Protein AF-A0A9D4IAX5-F1 (afdb_monomer)

Structure (mmCIF, N/CA/C/O backbone):
data_AF-A0A9D4IAX5-F1
#
_entry.id   AF-A0A9D4IAX5-F1
#
loop_
_atom_site.group_PDB
_atom_site.id
_atom_site.type_symbol
_atom_site.label_atom_id
_atom_site.label_alt_id
_atom_site.label_comp_id
_atom_site.label_asym_id
_atom_site.label_entity_id
_atom_site.label_seq_id
_atom_site.pdbx_PDB_ins_code
_atom_site.Cartn_x
_atom_site.Cartn_y
_atom_site.Cartn_z
_atom_site.occupancy
_atom_site.B_iso_or_equiv
_atom_site.auth_seq_id
_atom_site.auth_comp_id
_atom_site.auth_asym_id
_atom_site.auth_atom_id
_atom_site.pdbx_PDB_model_num
ATOM 1 N N . MET A 1 1 ? -1.541 -6.943 -7.059 1.00 69.06 1 MET A N 1
ATOM 2 C CA . MET A 1 1 ? -1.928 -6.197 -5.836 1.00 69.06 1 MET A CA 1
ATOM 3 C C . MET A 1 1 ? -0.906 -5.121 -5.430 1.00 69.06 1 MET A C 1
ATOM 5 O O . MET A 1 1 ? -1.301 -4.089 -4.903 1.00 69.06 1 MET A O 1
ATOM 9 N N . HIS A 1 2 ? 0.393 -5.298 -5.711 1.00 79.25 2 HIS A N 1
ATOM 10 C CA . HIS A 1 2 ? 1.437 -4.346 -5.284 1.00 79.25 2 HIS A CA 1
ATOM 11 C C . HIS A 1 2 ? 1.347 -2.954 -5.917 1.00 79.25 2 HIS A C 1
ATOM 13 O O . HIS A 1 2 ? 1.530 -1.971 -5.208 1.00 79.25 2 HIS A O 1
ATOM 19 N N . ILE A 1 3 ? 1.001 -2.853 -7.206 1.00 85.00 3 ILE A N 1
ATOM 20 C CA . ILE A 1 3 ? 0.899 -1.555 -7.896 1.00 85.00 3 ILE A CA 1
ATOM 21 C C . ILE A 1 3 ? -0.169 -0.643 -7.278 1.00 85.00 3 ILE A C 1
ATOM 23 O O . ILE A 1 3 ? 0.057 0.546 -7.089 1.00 85.00 3 ILE A O 1
ATOM 27 N N . VAL A 1 4 ? -1.310 -1.212 -6.884 1.00 87.88 4 VAL A N 1
ATOM 28 C CA . VAL A 1 4 ? -2.409 -0.466 -6.252 1.00 87.88 4 VAL A CA 1
ATOM 29 C C . VAL A 1 4 ? -1.980 0.069 -4.886 1.00 87.88 4 VAL A C 1
ATOM 31 O O . VAL A 1 4 ? -2.251 1.221 -4.561 1.00 87.88 4 VAL A O 1
ATOM 34 N N . ARG A 1 5 ? -1.231 -0.740 -4.125 1.00 88.69 5 ARG A N 1
ATOM 35 C CA . ARG A 1 5 ? -0.664 -0.333 -2.837 1.00 88.69 5 ARG A CA 1
ATOM 36 C C . ARG A 1 5 ? 0.391 0.757 -2.989 1.00 88.69 5 ARG A C 1
ATOM 38 O O . ARG A 1 5 ? 0.365 1.718 -2.233 1.00 88.69 5 ARG A O 1
ATOM 45 N N . ALA A 1 6 ? 1.299 0.618 -3.956 1.00 90.62 6 ALA A N 1
ATOM 46 C CA . ALA A 1 6 ? 2.322 1.623 -4.232 1.00 90.62 6 ALA A CA 1
ATOM 47 C C . ALA A 1 6 ? 1.675 2.971 -4.577 1.00 90.62 6 ALA A C 1
ATOM 49 O O . ALA A 1 6 ? 1.980 3.978 -3.945 1.00 90.62 6 ALA A O 1
ATOM 50 N N . ASN A 1 7 ? 0.686 2.961 -5.475 1.00 92.94 7 ASN A N 1
ATOM 51 C CA . ASN A 1 7 ? -0.071 4.156 -5.844 1.00 92.94 7 ASN A CA 1
ATOM 52 C C . ASN A 1 7 ? -0.767 4.802 -4.639 1.00 92.94 7 ASN A C 1
ATOM 54 O O . ASN A 1 7 ? -0.769 6.024 -4.509 1.00 92.94 7 ASN A O 1
ATOM 58 N N . TYR A 1 8 ? -1.340 3.992 -3.748 1.00 94.06 8 TYR A N 1
ATOM 59 C CA . TYR A 1 8 ? -1.985 4.478 -2.532 1.00 94.06 8 TYR A CA 1
ATOM 60 C C . TYR A 1 8 ? -1.003 5.150 -1.570 1.00 94.06 8 TYR A C 1
ATOM 62 O O . TYR A 1 8 ? -1.280 6.239 -1.076 1.00 94.06 8 TYR A O 1
ATOM 70 N N . GLN A 1 9 ? 0.172 4.555 -1.353 1.00 93.62 9 GLN A N 1
ATOM 71 C CA . GLN A 1 9 ? 1.209 5.162 -0.515 1.00 93.62 9 GLN A C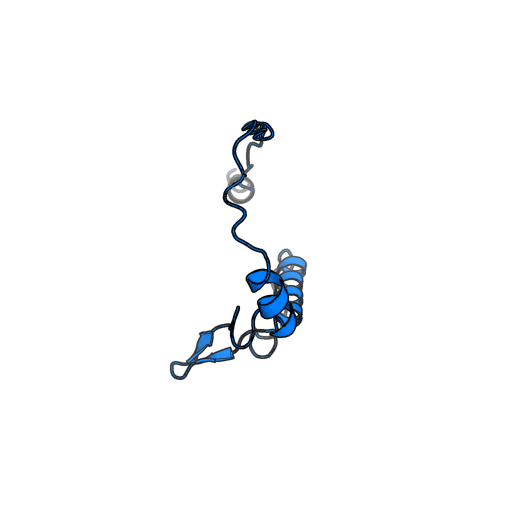A 1
ATOM 72 C C . GLN A 1 9 ? 1.725 6.473 -1.119 1.00 93.62 9 GLN A C 1
ATOM 74 O O . GLN A 1 9 ? 1.826 7.480 -0.421 1.00 93.62 9 GLN A O 1
ATOM 79 N N . SER A 1 10 ? 1.955 6.510 -2.434 1.00 95.56 10 SER A N 1
ATOM 80 C CA . SER A 1 10 ? 2.329 7.746 -3.128 1.00 95.56 10 SER A CA 1
ATOM 81 C C . SER A 1 10 ? 1.254 8.831 -3.010 1.00 95.56 10 SER A C 1
ATOM 83 O O . SER A 1 10 ? 1.586 10.007 -2.881 1.00 95.56 10 SER A O 1
ATOM 85 N N . LEU A 1 11 ? -0.032 8.460 -3.028 1.00 94.62 11 LEU A N 1
ATOM 86 C CA . LEU A 1 11 ? -1.140 9.394 -2.824 1.00 94.62 11 LEU A CA 1
ATOM 87 C C . LEU A 1 11 ? -1.124 9.994 -1.411 1.00 94.62 11 LEU A C 1
ATOM 89 O O . LEU A 1 11 ? -1.266 11.208 -1.280 1.00 94.62 11 LEU A O 1
ATOM 93 N N . ILE A 1 12 ? -0.918 9.167 -0.380 1.00 94.94 12 ILE A N 1
ATOM 94 C CA . ILE A 1 12 ? -0.777 9.621 1.014 1.00 94.94 12 ILE A CA 1
ATOM 95 C C . ILE A 1 12 ? 0.364 10.642 1.108 1.00 94.94 12 ILE A C 1
ATOM 97 O O . ILE A 1 12 ? 0.169 11.739 1.622 1.00 94.94 12 ILE A O 1
ATOM 101 N N . TRP A 1 13 ? 1.533 10.317 0.546 1.00 95.75 13 TRP A N 1
ATOM 102 C CA . TRP A 1 13 ? 2.712 11.188 0.588 1.00 95.75 13 TRP A CA 1
ATOM 103 C C . TRP A 1 13 ? 2.493 12.505 -0.150 1.00 95.75 13 TRP A C 1
ATOM 105 O O . TRP A 1 13 ? 2.805 13.572 0.368 1.00 95.75 13 TRP A O 1
ATOM 115 N N . LYS A 1 14 ? 1.883 12.454 -1.337 1.00 95.62 14 LYS A N 1
ATOM 116 C CA . LYS A 1 14 ? 1.533 13.656 -2.103 1.00 95.62 14 LYS A CA 1
ATOM 117 C C . LYS A 1 14 ? 0.583 14.580 -1.332 1.00 95.62 14 LYS A C 1
ATOM 119 O O . LYS A 1 14 ? 0.578 15.785 -1.567 1.00 95.62 14 LYS A O 1
ATOM 124 N N . ALA A 1 15 ? -0.225 14.020 -0.439 1.00 94.19 15 ALA A N 1
ATOM 125 C CA . ALA A 1 15 ? -1.187 14.752 0.367 1.00 94.19 15 ALA A CA 1
ATOM 126 C C . ALA A 1 15 ? -0.657 15.164 1.755 1.00 94.19 15 ALA A C 1
ATOM 128 O O . ALA A 1 15 ? -1.387 15.821 2.490 1.00 94.19 15 ALA A O 1
ATOM 129 N N . ALA A 1 16 ? 0.590 14.829 2.109 1.00 93.06 16 ALA A N 1
ATOM 130 C CA . ALA A 1 16 ? 1.128 15.004 3.462 1.00 93.06 16 ALA A CA 1
ATOM 131 C C . ALA A 1 16 ? 1.144 16.463 3.951 1.00 93.06 16 ALA A C 1
ATOM 133 O O . ALA A 1 16 ? 0.996 16.716 5.140 1.00 93.06 16 ALA A O 1
ATOM 134 N N . LEU A 1 17 ? 1.282 17.425 3.0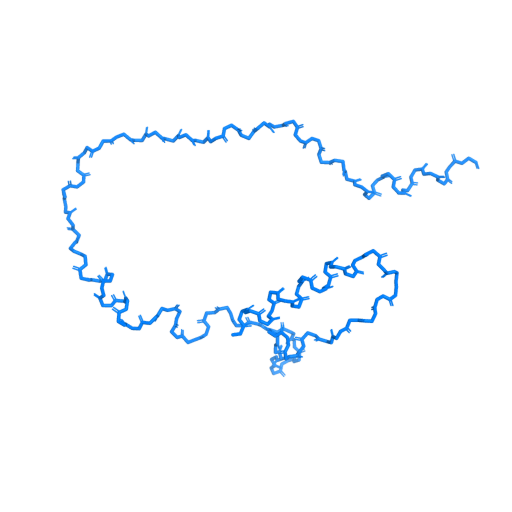33 1.00 94.38 17 LEU A N 1
ATOM 135 C CA . LEU A 1 17 ? 1.309 18.857 3.354 1.00 94.38 17 LEU A CA 1
ATOM 136 C C . LEU A 1 17 ? -0.084 19.504 3.392 1.00 94.38 17 LEU A C 1
ATOM 138 O O . LEU A 1 17 ? -0.198 20.705 3.620 1.00 94.38 17 LEU A O 1
ATOM 142 N N . VAL A 1 18 ? -1.151 18.745 3.130 1.00 94.62 18 VAL A N 1
ATOM 143 C CA . VAL A 1 18 ? -2.524 19.259 3.144 1.00 94.62 18 VAL A CA 1
ATOM 144 C C . VAL A 1 18 ? -3.153 18.938 4.509 1.00 94.62 18 VAL A C 1
ATOM 146 O O . VAL A 1 18 ? -3.437 17.768 4.767 1.00 94.62 18 VAL A O 1
ATOM 149 N N . PRO A 1 19 ? -3.445 19.943 5.365 1.00 88.44 19 PRO A N 1
ATOM 150 C CA . PRO A 1 19 ? -3.841 19.725 6.766 1.00 88.44 19 PRO A CA 1
ATOM 151 C C . PRO A 1 19 ? -5.079 18.840 6.972 1.00 88.44 19 PRO A C 1
ATOM 153 O O . PRO A 1 19 ? -5.207 18.176 7.994 1.00 88.44 19 PRO A O 1
ATOM 156 N N . TYR A 1 20 ? -5.990 18.815 5.995 1.00 91.50 20 TYR A N 1
ATOM 157 C CA . TYR A 1 20 ? -7.221 18.017 6.020 1.00 91.50 20 TYR A CA 1
ATOM 158 C C . TYR A 1 20 ? -7.435 17.305 4.683 1.00 91.50 20 TYR A C 1
ATOM 160 O O . TYR A 1 20 ? -8.490 17.413 4.050 1.00 91.50 20 TYR A O 1
ATOM 168 N N . ALA A 1 21 ? -6.400 16.615 4.202 1.00 90.62 21 ALA A N 1
ATOM 169 C CA . ALA A 1 21 ? -6.497 15.840 2.977 1.00 90.62 21 ALA A CA 1
ATOM 170 C C . ALA A 1 21 ? -7.590 14.769 3.082 1.00 90.62 21 ALA A C 1
ATOM 172 O O . ALA A 1 21 ? -7.539 13.881 3.932 1.00 90.62 21 ALA A O 1
ATOM 173 N N . THR A 1 22 ? -8.555 14.804 2.165 1.00 91.94 22 THR A N 1
ATOM 174 C CA . THR A 1 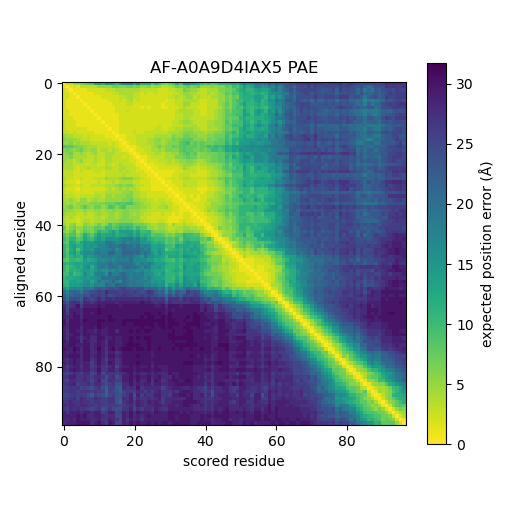22 ? -9.474 13.677 1.999 1.00 91.94 22 THR A CA 1
ATOM 175 C C . THR A 1 22 ? -8.753 12.588 1.218 1.00 91.94 22 THR A C 1
ATOM 177 O O . THR A 1 22 ? -8.538 12.719 0.013 1.00 91.94 22 THR A O 1
ATOM 180 N N . THR A 1 23 ? -8.364 11.519 1.906 1.00 90.88 23 THR A N 1
ATOM 181 C CA . THR A 1 23 ? -7.760 10.336 1.291 1.00 90.88 23 THR A CA 1
ATOM 182 C C . THR A 1 23 ? -8.773 9.187 1.261 1.00 90.88 23 THR A C 1
ATOM 184 O O . THR A 1 23 ? -9.583 9.047 2.181 1.00 90.88 23 THR A O 1
ATOM 187 N N . PRO A 1 24 ? -8.798 8.381 0.184 1.00 91.75 24 PRO A N 1
ATOM 188 C CA . PRO A 1 24 ? -9.603 7.169 0.148 1.00 91.75 24 PRO A CA 1
ATOM 189 C C . PRO A 1 24 ? -9.119 6.188 1.223 1.00 91.75 24 PRO A C 1
ATOM 191 O O . PRO A 1 24 ? -7.980 6.257 1.669 1.00 91.75 24 PRO A O 1
ATOM 194 N N . GLY A 1 25 ? -9.976 5.253 1.633 1.00 92.62 25 GLY A N 1
ATOM 195 C CA . GLY A 1 25 ? -9.589 4.230 2.604 1.00 92.62 25 GLY A CA 1
ATOM 196 C C . GLY A 1 25 ? -8.559 3.233 2.043 1.00 92.62 25 GLY A C 1
ATOM 197 O O . GLY A 1 25 ? -8.465 3.055 0.827 1.00 92.62 25 GLY A O 1
ATOM 198 N N . PRO A 1 26 ? -7.823 2.518 2.909 1.00 91.62 26 PRO A N 1
ATOM 199 C CA . PRO A 1 26 ? -6.794 1.565 2.483 1.00 91.62 26 PRO A CA 1
ATOM 200 C C . PRO A 1 26 ? -7.371 0.288 1.844 1.00 91.62 26 PRO A C 1
ATOM 202 O O . PRO A 1 26 ? -6.715 -0.345 1.012 1.00 91.62 26 PRO A O 1
ATOM 205 N N . ILE A 1 27 ? -8.606 -0.092 2.194 1.00 93.69 27 ILE A N 1
ATOM 206 C CA . ILE A 1 27 ? -9.267 -1.299 1.676 1.00 93.69 27 ILE A CA 1
ATOM 207 C C . ILE A 1 27 ? -9.530 -1.171 0.175 1.00 93.69 27 ILE A C 1
ATOM 209 O O . ILE A 1 27 ? -10.079 -0.175 -0.287 1.00 93.69 27 ILE A O 1
ATOM 213 N N . GLY A 1 28 ? -9.124 -2.186 -0.591 1.00 88.44 28 GLY A N 1
ATOM 214 C CA . GLY A 1 28 ? -9.180 -2.166 -2.060 1.00 88.44 28 GLY A CA 1
ATOM 215 C C . GLY A 1 28 ? -7.999 -1.439 -2.716 1.00 88.44 28 GLY A C 1
ATOM 216 O O . GLY A 1 28 ? -7.731 -1.641 -3.897 1.00 88.44 28 GLY A O 1
ATOM 217 N N . ASN A 1 29 ? -7.213 -0.694 -1.937 1.00 91.50 29 ASN A N 1
ATOM 218 C CA . ASN A 1 29 ? -5.984 -0.027 -2.360 1.00 91.50 29 ASN A CA 1
ATOM 219 C C . ASN A 1 29 ? -4.735 -0.837 -1.969 1.00 91.50 29 ASN A C 1
ATOM 221 O O . ASN A 1 29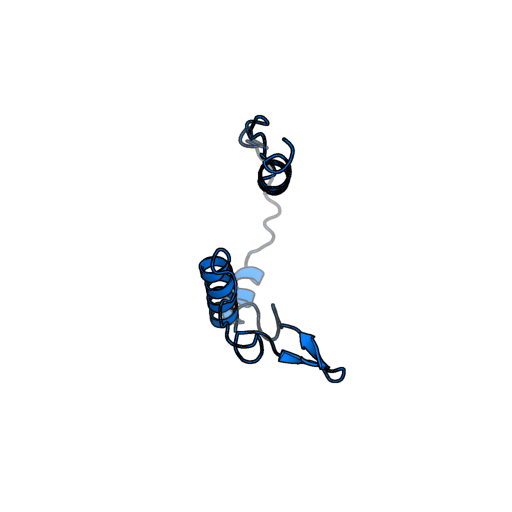 ? -3.717 -0.307 -1.529 1.00 91.50 29 ASN A O 1
ATOM 225 N N . GLY A 1 30 ? -4.825 -2.162 -2.113 1.00 88.00 30 GLY A N 1
ATOM 226 C CA . GLY A 1 30 ? -3.753 -3.095 -1.765 1.00 88.00 30 GLY A CA 1
ATOM 227 C C . GLY A 1 30 ? -3.706 -3.524 -0.295 1.00 88.00 30 GLY A C 1
ATOM 228 O O . GLY A 1 30 ? -2.773 -4.236 0.074 1.00 88.00 30 GLY A O 1
ATOM 229 N N . TRP A 1 31 ? -4.710 -3.136 0.497 1.00 91.31 31 TRP A N 1
ATOM 230 C CA . TRP A 1 31 ? -4.972 -3.656 1.840 1.00 91.31 31 TRP A CA 1
ATOM 231 C C . TRP A 1 31 ? -6.321 -4.376 1.901 1.00 91.31 31 TRP A C 1
ATOM 233 O O . TRP A 1 31 ? -7.249 -4.071 1.140 1.00 91.31 31 TRP A O 1
ATOM 243 N N . THR A 1 32 ? -6.423 -5.305 2.841 1.00 91.75 32 THR A N 1
ATOM 244 C CA . THR A 1 32 ? -7.599 -6.121 3.166 1.00 91.75 32 THR A CA 1
ATOM 245 C C . THR A 1 32 ? -7.842 -6.097 4.676 1.00 91.75 32 THR A C 1
ATOM 247 O O . THR A 1 32 ? -7.016 -5.580 5.428 1.00 91.75 32 THR A O 1
ATOM 250 N N . LYS A 1 33 ? -8.994 -6.605 5.124 1.00 94.12 33 LYS A N 1
ATOM 251 C CA . LYS A 1 33 ? -9.248 -6.869 6.547 1.00 94.12 33 LYS A CA 1
ATOM 252 C C . LYS A 1 33 ? -9.135 -8.364 6.817 1.00 94.12 33 LYS A C 1
ATOM 254 O O . LYS A 1 33 ? -9.618 -9.147 6.000 1.00 94.12 33 LYS A O 1
ATOM 259 N N . ASP A 1 34 ? -8.532 -8.737 7.940 1.00 90.62 34 ASP A N 1
ATOM 260 C CA . ASP A 1 34 ? -8.611 -10.107 8.454 1.00 90.62 34 ASP A CA 1
ATOM 261 C C . ASP A 1 34 ? -9.922 -10.362 9.222 1.00 90.62 34 ASP A C 1
ATOM 263 O O . ASP A 1 34 ? -10.787 -9.489 9.344 1.00 90.62 34 ASP A O 1
ATOM 267 N N . GLU A 1 35 ? -10.064 -11.581 9.747 1.00 93.62 35 GLU A N 1
ATOM 268 C CA . GLU A 1 35 ? -11.205 -12.014 10.566 1.00 93.62 35 GLU A CA 1
ATOM 269 C C . GLU A 1 35 ? -11.365 -11.202 11.864 1.00 93.62 35 GLU A C 1
ATOM 271 O O . GLU A 1 35 ? -12.457 -11.145 12.424 1.00 93.62 35 GLU A O 1
ATOM 276 N N . ASN A 1 36 ? -10.296 -10.542 12.318 1.00 94.56 36 ASN A N 1
ATOM 277 C CA . ASN A 1 36 ? -10.262 -9.697 13.509 1.00 94.56 36 ASN A CA 1
ATOM 278 C C . ASN A 1 36 ? -10.410 -8.200 13.170 1.00 94.56 36 ASN A C 1
ATOM 280 O O . ASN A 1 36 ? -10.172 -7.347 14.022 1.00 94.56 36 ASN A O 1
ATOM 284 N N . GLU A 1 37 ? -10.782 -7.876 11.928 1.00 92.38 37 GLU A N 1
ATOM 285 C CA . GLU A 1 37 ? -10.875 -6.526 11.367 1.00 92.38 37 GLU A CA 1
ATOM 286 C C . GLU A 1 37 ? -9.568 -5.713 11.303 1.00 92.38 37 GLU A C 1
ATOM 288 O O . GLU A 1 37 ? -9.605 -4.512 11.005 1.00 92.38 37 GLU A O 1
ATOM 293 N N . ASN A 1 38 ? -8.409 -6.338 11.506 1.00 93.75 38 ASN A N 1
ATOM 294 C CA . ASN A 1 38 ? -7.122 -5.669 11.360 1.00 93.75 38 ASN A CA 1
ATOM 295 C C . ASN A 1 38 ? -6.778 -5.478 9.883 1.00 93.75 38 ASN A C 1
ATOM 297 O O . ASN A 1 38 ? -7.107 -6.306 9.030 1.00 93.75 38 ASN A O 1
ATOM 301 N N . LEU A 1 39 ? -6.073 -4.387 9.578 1.00 91.06 39 LEU A N 1
ATOM 302 C CA . LEU A 1 39 ? -5.542 -4.161 8.238 1.00 91.06 39 LEU A CA 1
ATOM 303 C C . LEU A 1 39 ? -4.398 -5.133 7.957 1.00 91.06 39 LEU A C 1
ATOM 305 O O . LEU A 1 39 ? -3.372 -5.116 8.635 1.00 91.06 39 LEU A O 1
ATOM 309 N N . THR A 1 40 ? -4.562 -5.936 6.913 1.00 90.88 40 THR A N 1
ATOM 310 C CA . THR A 1 40 ? -3.552 -6.872 6.426 1.00 90.88 40 THR A CA 1
ATOM 311 C C . THR A 1 40 ? -3.250 -6.613 4.960 1.00 90.88 40 THR A C 1
ATOM 313 O O . THR A 1 40 ? -3.971 -5.906 4.248 1.00 90.88 40 THR A O 1
ATOM 316 N N . PHE A 1 41 ? -2.123 -7.146 4.512 1.00 85.75 41 PHE A N 1
ATOM 317 C CA . PHE A 1 41 ? -1.656 -6.990 3.153 1.00 85.75 41 PHE A CA 1
ATOM 318 C C . PHE A 1 41 ? -0.742 -8.148 2.799 1.00 85.75 41 PHE A C 1
ATOM 320 O O . PHE A 1 41 ? 0.143 -8.538 3.559 1.00 85.75 41 PHE A O 1
ATOM 327 N N . HIS A 1 42 ? -0.955 -8.678 1.607 1.00 78.88 42 HIS A N 1
ATOM 328 C CA . HIS A 1 42 ? -0.341 -9.917 1.181 1.00 78.88 42 HIS A CA 1
ATOM 329 C C . HIS A 1 42 ? 0.790 -9.596 0.204 1.00 78.88 42 HIS A C 1
ATOM 331 O O . HIS A 1 42 ? 0.564 -9.194 -0.939 1.00 78.88 42 HIS A O 1
ATOM 337 N N . TRP A 1 43 ? 2.032 -9.659 0.691 1.00 71.38 43 TRP A N 1
ATOM 338 C CA . TRP A 1 43 ? 3.221 -9.368 -0.120 1.00 71.38 43 TRP A CA 1
ATOM 339 C C . TRP A 1 43 ? 3.560 -10.476 -1.102 1.00 71.38 43 TRP A C 1
ATOM 341 O O . TRP A 1 43 ? 4.025 -10.192 -2.197 1.00 71.38 43 TRP A O 1
ATOM 351 N N . THR A 1 44 ? 3.347 -11.716 -0.695 1.00 72.69 44 THR A N 1
ATOM 352 C CA . THR A 1 44 ? 3.875 -12.898 -1.376 1.00 72.69 44 THR A CA 1
ATOM 353 C C . THR A 1 44 ? 2.838 -14.009 -1.442 1.00 72.69 44 THR A C 1
ATOM 355 O O . THR A 1 44 ? 3.184 -15.185 -1.492 1.00 72.69 44 THR A O 1
ATOM 358 N N . GLU A 1 45 ? 1.552 -13.662 -1.415 1.00 69.19 45 GLU A N 1
ATOM 359 C CA . GLU A 1 45 ? 0.518 -14.674 -1.597 1.00 69.19 45 GLU A CA 1
ATOM 360 C C . GLU A 1 45 ? 0.392 -15.066 -3.065 1.00 69.19 45 GLU A C 1
ATOM 362 O O . GLU A 1 45 ? 0.203 -14.224 -3.945 1.00 69.19 45 GLU A O 1
ATOM 367 N N . GLY A 1 46 ? 0.492 -16.374 -3.304 1.00 68.12 46 GLY A N 1
ATOM 368 C CA . GLY A 1 46 ? 0.562 -16.970 -4.631 1.00 68.12 46 GLY A CA 1
ATOM 369 C C . GLY A 1 46 ? 2.001 -17.201 -5.095 1.00 68.12 46 GLY A C 1
ATOM 370 O O . GLY A 1 46 ? 2.955 -17.129 -4.322 1.00 68.12 46 GLY A O 1
ATOM 371 N N . ASN A 1 47 ? 2.157 -17.510 -6.379 1.00 67.62 47 ASN A N 1
ATOM 372 C CA . ASN A 1 47 ? 3.473 -17.729 -6.968 1.00 67.62 47 ASN A CA 1
ATOM 373 C C . ASN A 1 47 ? 4.198 -16.381 -7.103 1.00 67.62 47 ASN A C 1
ATOM 375 O O . ASN A 1 47 ? 3.878 -15.582 -7.980 1.00 67.62 47 ASN A O 1
ATOM 379 N N . ILE A 1 48 ? 5.169 -16.138 -6.215 1.00 72.31 48 ILE A N 1
ATOM 380 C CA . ILE A 1 48 ? 6.038 -14.942 -6.202 1.00 72.31 48 ILE A CA 1
ATOM 381 C C . ILE A 1 48 ? 6.818 -14.823 -7.521 1.00 72.31 48 ILE A C 1
ATOM 383 O O . ILE A 1 48 ? 7.125 -13.725 -7.982 1.00 72.31 48 ILE A O 1
ATOM 387 N N . LEU A 1 49 ? 7.097 -15.970 -8.140 1.00 73.31 49 LEU A N 1
ATOM 388 C CA . LEU A 1 49 ? 7.768 -16.109 -9.419 1.00 73.31 49 LEU A CA 1
ATOM 389 C C . LEU A 1 49 ? 6.915 -17.004 -10.333 1.00 73.31 49 LEU A C 1
ATOM 391 O O . LEU A 1 49 ? 6.385 -18.008 -9.848 1.00 73.31 49 LEU A O 1
ATOM 395 N N . PRO A 1 50 ? 6.785 -16.696 -11.635 1.00 79.81 50 PRO A N 1
ATOM 396 C CA . PRO A 1 50 ? 6.286 -17.654 -12.616 1.00 79.81 50 PRO A CA 1
ATOM 397 C C . PRO A 1 50 ? 6.983 -19.018 -12.456 1.00 79.81 50 PRO A C 1
ATOM 399 O O . PRO A 1 50 ? 8.212 -19.036 -12.336 1.00 79.81 50 PRO A O 1
ATOM 402 N N . PRO A 1 51 ? 6.247 -20.145 -12.436 1.00 80.62 51 PRO A N 1
ATOM 403 C CA . PRO A 1 51 ? 6.837 -21.478 -12.285 1.00 80.62 51 PRO A CA 1
ATOM 404 C C . PRO A 1 51 ? 7.963 -21.755 -13.286 1.00 80.62 51 PRO A C 1
ATOM 406 O O . PRO A 1 51 ? 8.986 -22.328 -12.935 1.00 80.62 51 PRO A O 1
ATOM 409 N N . GLU A 1 52 ? 7.825 -21.243 -14.505 1.00 82.69 52 GLU A N 1
ATOM 410 C CA . GLU A 1 52 ? 8.806 -21.385 -15.576 1.00 82.69 52 GLU A CA 1
ATOM 411 C C . GLU A 1 52 ? 10.152 -20.729 -15.226 1.00 82.69 52 GLU A C 1
ATOM 413 O O . GLU A 1 52 ? 11.204 -21.191 -15.658 1.00 82.69 52 GLU A O 1
ATOM 418 N N . LEU A 1 53 ? 10.142 -19.660 -14.423 1.00 78.75 53 LEU A N 1
ATOM 419 C CA . LEU A 1 53 ? 11.367 -19.031 -13.931 1.00 78.75 53 LEU A CA 1
ATOM 420 C C . LEU A 1 53 ? 11.989 -19.813 -12.767 1.00 78.75 53 LEU A C 1
ATOM 422 O O . LEU A 1 53 ? 13.208 -19.787 -12.626 1.00 78.75 53 LEU A O 1
ATOM 426 N N . LEU A 1 54 ? 11.196 -20.532 -11.962 1.00 83.19 54 LEU A N 1
ATOM 427 C CA . LEU A 1 54 ? 11.733 -21.432 -10.932 1.00 83.19 54 LEU A CA 1
ATOM 428 C C . LEU A 1 54 ? 12.469 -22.612 -11.572 1.00 83.19 54 LEU A C 1
ATOM 430 O O . LEU A 1 54 ? 13.547 -22.983 -11.110 1.00 83.19 54 LEU A O 1
ATOM 434 N N . ASP A 1 55 ? 11.932 -23.149 -12.666 1.00 84.06 55 ASP A N 1
ATOM 435 C CA . ASP A 1 55 ? 12.577 -24.219 -13.432 1.00 84.06 55 ASP A CA 1
ATOM 436 C C . ASP A 1 55 ? 13.911 -23.751 -14.037 1.00 84.06 55 ASP A C 1
ATOM 438 O O . ASP A 1 55 ? 14.900 -24.476 -13.999 1.00 84.06 55 ASP A O 1
ATOM 442 N N . ILE A 1 56 ? 13.979 -22.511 -14.537 1.00 85.31 56 ILE A N 1
ATOM 443 C CA . ILE A 1 56 ? 15.228 -21.930 -15.058 1.00 85.31 56 ILE A CA 1
ATOM 444 C C . ILE A 1 56 ? 16.255 -21.721 -13.939 1.00 85.31 56 ILE A C 1
ATOM 446 O O . ILE A 1 56 ? 17.420 -22.064 -14.117 1.00 85.31 56 ILE A O 1
ATOM 450 N N . LEU A 1 57 ? 15.840 -21.171 -12.792 1.00 82.38 57 LEU A N 1
ATOM 451 C CA . LEU A 1 57 ? 16.739 -20.920 -11.660 1.00 82.38 57 LEU A CA 1
ATOM 452 C C . LEU A 1 57 ? 17.262 -22.216 -11.030 1.00 82.38 57 LEU A C 1
ATOM 454 O O . LEU A 1 57 ? 18.412 -22.264 -10.615 1.00 82.38 57 LEU A O 1
ATOM 458 N N . SER A 1 58 ? 16.437 -23.264 -10.975 1.00 81.69 58 SER A N 1
ATOM 459 C CA . SER A 1 58 ? 16.824 -24.577 -10.436 1.00 81.69 58 SER A CA 1
ATOM 460 C C . SER A 1 58 ? 17.643 -25.428 -11.409 1.00 81.69 58 SER A C 1
ATOM 462 O O . SER A 1 58 ? 18.268 -26.400 -10.992 1.00 81.69 58 SER A O 1
ATOM 464 N N . ALA A 1 59 ? 17.656 -25.071 -12.695 1.00 76.81 59 ALA A N 1
ATOM 465 C CA . ALA A 1 59 ? 18.476 -25.718 -13.712 1.00 76.81 59 ALA A CA 1
ATOM 466 C C . ALA A 1 59 ? 19.909 -25.167 -13.787 1.00 76.81 59 ALA A C 1
ATOM 468 O O . ALA A 1 59 ? 20.703 -25.692 -14.569 1.00 76.81 59 ALA A O 1
ATOM 469 N N . ILE A 1 60 ? 20.242 -24.126 -13.015 1.00 73.06 60 ILE A N 1
ATOM 470 C CA . ILE A 1 60 ? 21.620 -23.649 -12.872 1.00 73.06 60 ILE A CA 1
ATOM 471 C C . ILE A 1 60 ? 22.359 -24.710 -12.046 1.00 73.06 60 ILE A C 1
ATOM 473 O O . ILE A 1 60 ? 21.993 -24.916 -10.889 1.00 73.06 60 ILE A O 1
ATOM 477 N N . PRO A 1 61 ? 23.339 -25.431 -12.621 1.00 65.94 61 PRO A N 1
ATOM 478 C CA . PRO A 1 61 ? 24.159 -26.344 -11.842 1.00 65.94 61 PRO A CA 1
ATOM 479 C C . PRO A 1 61 ? 24.850 -25.547 -10.737 1.00 65.94 61 PRO A C 1
ATOM 481 O O . PRO A 1 61 ? 25.331 -24.441 -10.992 1.00 65.94 61 PRO A O 1
ATOM 484 N N . ASP A 1 62 ? 24.916 -26.107 -9.531 1.00 64.25 62 ASP A N 1
ATOM 485 C CA . ASP A 1 62 ? 25.868 -25.650 -8.523 1.00 64.25 62 ASP A CA 1
ATOM 486 C C . ASP A 1 62 ? 27.269 -25.943 -9.080 1.00 64.25 62 ASP A C 1
ATOM 488 O O . ASP A 1 62 ? 27.835 -27.013 -8.851 1.00 64.25 62 ASP A O 1
ATOM 492 N N . ASP A 1 63 ? 27.794 -25.045 -9.913 1.00 60.25 63 ASP A N 1
ATOM 493 C CA . ASP A 1 63 ? 29.165 -25.132 -10.389 1.00 60.25 63 ASP A CA 1
ATOM 494 C C . ASP A 1 63 ? 30.066 -24.986 -9.153 1.00 60.25 63 ASP A C 1
ATOM 496 O O . ASP A 1 63 ? 30.286 -23.888 -8.639 1.00 60.25 63 ASP A O 1
ATOM 500 N N . GLU A 1 64 ? 30.606 -26.110 -8.669 1.00 57.19 64 GLU A N 1
ATOM 501 C CA . GLU A 1 64 ? 31.639 -26.201 -7.623 1.00 57.19 64 GLU A CA 1
ATOM 502 C C . GLU A 1 64 ? 32.982 -25.538 -8.030 1.00 57.19 64 GLU A C 1
ATOM 504 O O . GLU A 1 64 ? 34.013 -25.786 -7.411 1.00 57.19 64 GLU A O 1
ATOM 509 N N . ASP A 1 65 ? 32.986 -24.650 -9.028 1.00 54.91 65 ASP A N 1
ATOM 510 C CA . ASP A 1 65 ? 34.174 -24.024 -9.615 1.00 54.91 65 ASP A CA 1
ATOM 511 C C . ASP A 1 65 ? 34.218 -22.493 -9.427 1.00 54.91 65 ASP A C 1
ATOM 513 O O . ASP A 1 65 ? 34.862 -21.779 -10.192 1.00 54.91 65 ASP A O 1
ATOM 517 N N . SER A 1 66 ? 33.611 -21.951 -8.365 1.00 56.19 66 SER A N 1
ATOM 518 C CA . SER A 1 66 ? 33.898 -20.573 -7.924 1.00 56.19 66 SER A CA 1
ATOM 519 C C . SER A 1 66 ? 35.080 -20.532 -6.943 1.00 56.19 66 SER A C 1
ATOM 521 O O . SER A 1 66 ? 34.968 -20.031 -5.823 1.00 56.19 66 SER A O 1
ATOM 523 N N . GLN A 1 67 ? 36.234 -21.062 -7.356 1.00 56.50 67 GLN A N 1
ATOM 524 C CA . GLN A 1 67 ? 37.525 -20.642 -6.804 1.00 56.50 67 GLN A CA 1
ATOM 525 C C . GLN A 1 67 ? 38.127 -19.568 -7.721 1.00 56.50 67 GLN A C 1
ATOM 527 O O . GLN A 1 67 ? 38.330 -19.821 -8.904 1.00 56.50 67 GLN A O 1
ATOM 532 N N . ASN A 1 68 ? 38.475 -18.421 -7.118 1.00 48.84 68 ASN A N 1
ATOM 533 C CA . ASN A 1 68 ? 38.929 -17.134 -7.683 1.00 48.84 68 ASN A CA 1
ATOM 534 C C . ASN A 1 68 ? 37.805 -16.193 -8.147 1.00 48.84 68 ASN A C 1
ATOM 536 O O . ASN A 1 68 ? 36.954 -16.581 -8.930 1.00 48.84 68 ASN A O 1
ATOM 540 N N . SER A 1 69 ? 37.785 -14.914 -7.781 1.00 52.44 69 SER A N 1
ATOM 541 C CA . SER A 1 69 ? 38.673 -14.104 -6.935 1.00 52.44 69 SER A CA 1
ATOM 542 C C . SER A 1 69 ? 38.030 -12.722 -6.773 1.00 52.44 69 SER A C 1
ATOM 544 O O . SER A 1 69 ? 37.345 -12.259 -7.683 1.00 52.44 69 SER A O 1
ATOM 546 N N . ASP A 1 70 ? 38.355 -12.078 -5.656 1.00 49.00 70 ASP A N 1
ATOM 547 C CA . ASP A 1 70 ? 38.211 -10.647 -5.368 1.00 49.00 70 ASP A CA 1
ATOM 548 C C . ASP A 1 70 ? 36.848 -10.174 -4.836 1.00 49.00 70 ASP A C 1
ATOM 550 O O . ASP A 1 70 ? 36.007 -9.607 -5.534 1.00 49.00 70 ASP A O 1
ATOM 554 N N . ASP A 1 71 ? 36.717 -10.336 -3.514 1.00 56.31 71 ASP A N 1
ATOM 555 C CA . ASP A 1 71 ? 36.142 -9.326 -2.623 1.00 56.31 71 ASP A CA 1
ATOM 556 C C . ASP A 1 71 ? 36.732 -7.937 -2.947 1.00 56.31 71 ASP A C 1
ATOM 558 O O . ASP A 1 71 ? 37.748 -7.522 -2.388 1.00 56.31 71 ASP A O 1
ATOM 562 N N . GLU A 1 7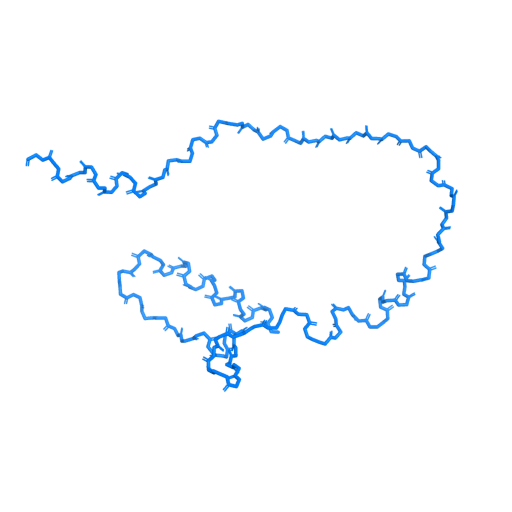2 ? 36.082 -7.182 -3.826 1.00 53.22 72 GLU A N 1
ATOM 563 C CA . GLU A 1 72 ? 36.085 -5.725 -3.714 1.00 53.22 72 GLU A CA 1
ATOM 564 C C . GLU A 1 72 ? 34.701 -5.284 -3.247 1.00 53.22 72 GLU A C 1
ATOM 566 O O . GLU A 1 72 ? 33.850 -4.840 -4.020 1.00 53.22 72 GLU A O 1
ATOM 571 N N . ASP A 1 73 ? 34.512 -5.415 -1.933 1.00 56.12 73 ASP A N 1
ATOM 572 C CA . ASP A 1 73 ? 33.627 -4.575 -1.135 1.00 56.12 73 ASP A CA 1
ATOM 573 C C . ASP A 1 73 ? 33.989 -3.104 -1.385 1.00 56.12 73 ASP A C 1
ATOM 575 O O . ASP A 1 73 ? 34.773 -2.480 -0.673 1.00 56.12 73 ASP A O 1
ATOM 579 N N . LYS A 1 74 ? 33.454 -2.546 -2.470 1.00 54.31 74 LYS A N 1
ATOM 580 C CA . LYS A 1 74 ? 33.288 -1.107 -2.611 1.00 54.31 74 LYS A CA 1
ATOM 581 C C . LYS A 1 74 ? 31.951 -0.755 -1.987 1.00 54.31 74 LYS A C 1
ATOM 583 O O . LYS A 1 74 ? 31.001 -0.410 -2.691 1.00 54.31 74 LYS A O 1
ATOM 588 N N . GLY A 1 75 ? 31.903 -0.840 -0.658 1.00 50.62 75 GLY A N 1
ATOM 589 C CA . GLY A 1 75 ? 31.062 0.035 0.136 1.00 50.62 75 GLY A CA 1
ATOM 590 C C . GLY A 1 75 ? 31.309 1.445 -0.376 1.00 50.62 75 GLY A C 1
ATOM 591 O O . GLY A 1 75 ? 32.381 2.009 -0.179 1.00 50.62 75 GLY A O 1
ATOM 592 N N . SER A 1 76 ? 30.372 1.962 -1.171 1.00 50.97 76 SER A N 1
ATOM 593 C CA . SER A 1 76 ? 30.403 3.362 -1.550 1.00 50.97 76 SER A CA 1
ATOM 594 C C . SER A 1 76 ? 30.326 4.128 -0.246 1.00 50.97 76 SER A C 1
ATOM 596 O O . SER A 1 76 ? 29.313 4.000 0.447 1.00 50.97 76 SER A O 1
ATOM 598 N N . ASP A 1 77 ? 31.403 4.837 0.077 1.00 58.09 77 ASP A N 1
ATOM 599 C CA . ASP A 1 77 ? 31.477 5.816 1.149 1.00 58.09 77 ASP A CA 1
ATOM 600 C C . ASP A 1 77 ? 30.161 6.605 1.172 1.00 58.09 77 ASP A C 1
ATOM 602 O O . ASP A 1 77 ? 29.888 7.441 0.307 1.00 58.09 77 ASP A O 1
ATOM 606 N N . ILE A 1 78 ? 29.281 6.246 2.108 1.00 56.53 78 ILE A N 1
ATOM 607 C CA . ILE A 1 78 ? 28.204 7.126 2.522 1.00 56.53 78 ILE A CA 1
ATOM 608 C C . ILE A 1 78 ? 28.946 8.206 3.287 1.00 56.53 78 ILE A C 1
ATOM 610 O O . ILE A 1 78 ? 29.508 7.937 4.345 1.00 56.53 78 ILE A O 1
ATOM 614 N N . ASP A 1 79 ? 29.024 9.393 2.694 1.00 54.44 79 ASP A N 1
ATOM 615 C CA . ASP A 1 79 ? 29.436 10.589 3.411 1.00 54.44 79 ASP A CA 1
ATOM 616 C C . ASP A 1 79 ? 28.534 10.694 4.654 1.00 54.44 79 ASP A C 1
ATOM 618 O O . ASP A 1 79 ? 27.344 11.002 4.547 1.00 54.44 79 ASP A O 1
ATOM 622 N N . ASP A 1 80 ? 29.094 10.400 5.830 1.00 55.59 80 ASP A N 1
ATOM 623 C CA . ASP A 1 80 ? 28.438 10.431 7.148 1.00 55.59 80 ASP A CA 1
ATOM 624 C C . ASP A 1 80 ? 28.028 11.861 7.593 1.00 55.59 80 ASP A C 1
ATOM 626 O O . ASP A 1 80 ? 27.696 12.088 8.754 1.00 55.59 80 ASP A O 1
ATOM 630 N N . ASP A 1 81 ? 27.982 12.824 6.668 1.00 57.59 81 ASP A N 1
ATOM 631 C CA . ASP A 1 81 ? 27.698 14.242 6.918 1.00 57.59 81 ASP A CA 1
ATOM 632 C C . ASP A 1 81 ? 26.350 14.702 6.328 1.00 57.59 81 ASP A C 1
ATOM 634 O O . ASP A 1 81 ? 26.152 15.885 6.038 1.00 57.59 81 ASP A O 1
ATOM 638 N N . VAL A 1 82 ? 25.377 13.801 6.154 1.00 59.44 82 VAL A N 1
ATOM 639 C CA . VAL A 1 82 ? 23.981 14.246 6.021 1.00 59.44 82 VAL A CA 1
ATOM 640 C C . VAL A 1 82 ? 23.417 14.425 7.425 1.00 59.44 82 VAL A C 1
ATOM 642 O O . VAL A 1 82 ? 22.803 13.517 7.985 1.00 59.44 82 VAL A O 1
ATOM 645 N N . GLU A 1 83 ? 23.640 15.611 7.994 1.00 61.81 83 GLU A N 1
ATOM 646 C CA . GLU A 1 83 ? 22.877 16.110 9.136 1.00 61.81 83 GLU A CA 1
ATOM 647 C C . GLU A 1 83 ? 21.397 16.067 8.735 1.00 61.81 83 GLU A C 1
ATOM 649 O O . GLU A 1 83 ? 20.902 16.873 7.944 1.00 61.81 83 GLU A O 1
ATOM 654 N N . PHE A 1 84 ? 20.706 15.016 9.178 1.00 53.97 84 PHE A N 1
ATOM 655 C CA . PHE A 1 84 ? 19.271 14.883 9.007 1.00 53.97 84 PHE A CA 1
ATOM 656 C C . PHE A 1 84 ? 18.651 15.894 9.962 1.00 53.97 84 PHE A C 1
ATOM 658 O O . PHE 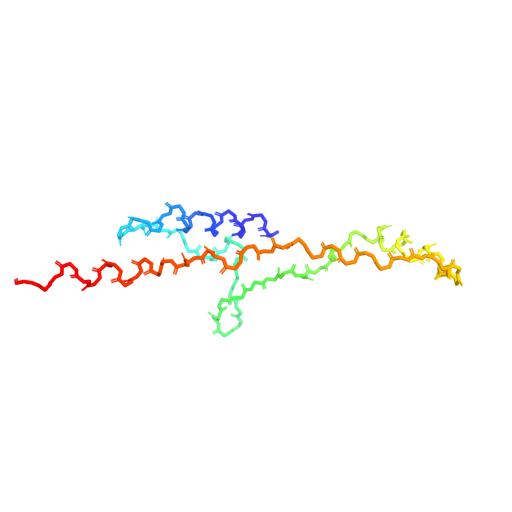A 1 84 ? 18.332 15.570 11.105 1.00 53.97 84 PHE A O 1
ATOM 665 N N . ASP A 1 85 ? 18.534 17.134 9.495 1.00 58.81 85 ASP A N 1
ATOM 666 C CA . ASP A 1 85 ? 17.751 18.158 10.159 1.00 58.81 85 ASP A CA 1
ATOM 667 C C . ASP A 1 85 ? 16.354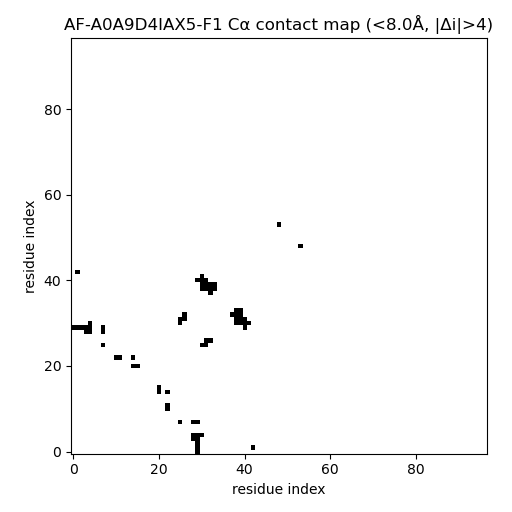 17.583 10.362 1.00 58.81 85 ASP A C 1
ATOM 669 O O . ASP A 1 85 ? 15.557 17.416 9.429 1.00 58.81 85 ASP A O 1
ATOM 673 N N . ASN A 1 86 ? 16.079 17.197 11.603 1.00 57.22 86 ASN A N 1
ATOM 674 C CA . ASN A 1 86 ? 14.792 16.692 12.012 1.00 57.22 86 ASN A CA 1
ATOM 675 C C . ASN A 1 86 ? 13.853 17.899 11.916 1.00 57.22 86 ASN A C 1
ATOM 677 O O . ASN A 1 86 ? 13.733 18.682 12.849 1.00 57.22 86 ASN A O 1
ATOM 681 N N . TY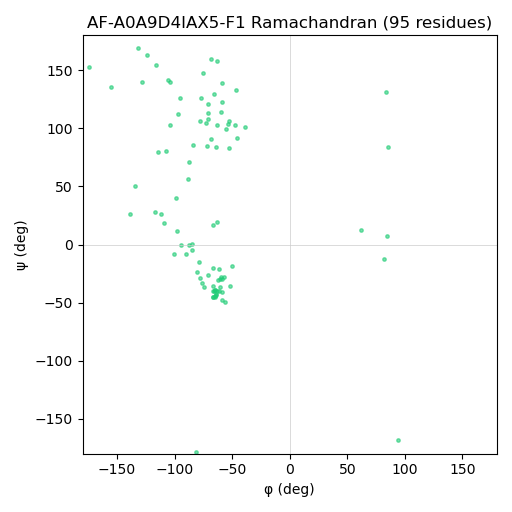R A 1 87 ? 13.220 18.088 10.753 1.00 62.19 87 TYR A N 1
ATOM 682 C CA . TYR A 1 87 ? 12.295 19.191 10.442 1.00 62.19 87 TYR A CA 1
ATOM 683 C C . TYR A 1 87 ? 11.202 19.386 11.504 1.00 62.19 87 TYR A C 1
ATOM 685 O O . TYR A 1 87 ? 10.558 20.429 11.558 1.00 62.19 87 TYR A O 1
ATOM 693 N N . ILE A 1 88 ? 10.983 18.362 12.328 1.00 60.44 88 ILE A N 1
ATOM 694 C CA . ILE A 1 88 ? 10.098 18.372 13.482 1.00 60.44 88 ILE A CA 1
ATOM 695 C C . ILE A 1 88 ? 10.597 19.356 14.553 1.00 60.44 88 ILE A C 1
ATOM 697 O O . ILE A 1 88 ? 9.768 20.072 15.095 1.00 60.44 88 ILE A O 1
ATOM 701 N N . ASP A 1 89 ? 11.903 19.475 14.805 1.00 56.12 89 ASP A N 1
ATOM 702 C CA . ASP A 1 89 ? 12.445 20.368 15.842 1.00 56.12 89 ASP A CA 1
ATOM 703 C C . ASP A 1 89 ? 12.426 21.850 15.410 1.00 56.12 89 ASP A C 1
ATOM 705 O O . ASP A 1 89 ? 12.111 22.717 16.219 1.00 56.12 89 ASP A O 1
ATOM 709 N N . MET A 1 90 ? 12.615 22.161 14.118 1.00 58.44 90 MET A N 1
ATOM 710 C CA . MET A 1 90 ? 12.498 23.544 13.607 1.00 58.44 90 MET A CA 1
ATOM 711 C C . MET A 1 90 ? 11.073 24.118 13.667 1.00 58.44 90 MET A C 1
ATOM 713 O O . MET A 1 90 ? 10.903 25.332 13.601 1.00 58.44 90 MET A O 1
ATOM 717 N N . ILE A 1 91 ? 10.040 23.274 13.756 1.00 59.97 91 ILE A N 1
ATOM 718 C CA . ILE A 1 91 ? 8.639 23.726 13.792 1.00 59.97 91 ILE A CA 1
ATOM 719 C C . ILE A 1 91 ? 8.226 24.192 15.196 1.00 59.97 91 ILE A C 1
ATOM 721 O O . ILE A 1 91 ? 7.291 24.981 15.312 1.00 59.97 91 ILE A O 1
ATOM 725 N N . PHE A 1 92 ? 8.899 23.734 16.257 1.00 60.03 92 PHE A N 1
ATOM 726 C CA . PHE A 1 92 ? 8.492 24.028 17.638 1.00 60.03 92 PHE A CA 1
ATOM 727 C C . PHE A 1 92 ? 9.300 25.140 18.324 1.00 60.03 92 PHE A C 1
ATOM 729 O O . PHE A 1 92 ? 8.888 25.588 19.393 1.00 60.03 92 PHE A O 1
ATOM 736 N N . ASP A 1 93 ? 10.385 25.625 17.714 1.00 57.44 93 ASP A N 1
ATOM 737 C CA . ASP A 1 93 ? 11.218 26.698 18.281 1.00 57.44 93 ASP A CA 1
ATOM 738 C C . ASP A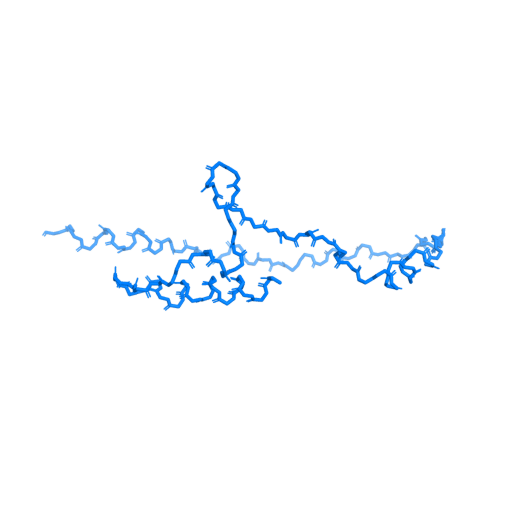 1 93 ? 10.784 28.127 17.874 1.00 57.44 93 ASP A C 1
ATOM 740 O O . ASP A 1 93 ? 11.283 29.093 18.447 1.00 57.44 93 ASP A O 1
ATOM 744 N N . ASP A 1 94 ? 9.829 28.299 16.948 1.00 57.19 94 ASP A N 1
ATOM 745 C CA . ASP A 1 94 ? 9.382 29.630 16.463 1.00 57.19 94 ASP A CA 1
ATOM 746 C C . ASP A 1 94 ? 8.292 30.294 17.341 1.00 57.19 94 ASP A C 1
ATOM 748 O O . ASP A 1 94 ? 7.850 31.402 17.054 1.00 57.19 94 ASP A O 1
ATOM 752 N N . ASP A 1 95 ? 7.864 29.649 18.434 1.00 59.38 95 ASP A N 1
ATOM 753 C CA . ASP A 1 95 ? 6.786 30.142 19.319 1.00 59.38 95 ASP A CA 1
ATOM 754 C C . ASP A 1 95 ? 7.281 30.624 20.706 1.00 59.38 95 ASP A C 1
ATOM 756 O O . ASP A 1 95 ? 6.495 30.747 21.650 1.00 59.38 95 ASP A O 1
ATOM 760 N N . SER A 1 96 ? 8.578 30.916 20.859 1.00 58.59 96 SER A N 1
ATOM 761 C CA . SER A 1 96 ? 9.145 31.455 22.108 1.00 58.59 96 SER A CA 1
ATOM 762 C C . SER A 1 96 ? 9.675 32.885 21.953 1.00 58.59 96 SER A C 1
ATOM 764 O O . SER A 1 96 ? 10.884 33.080 21.875 1.00 58.59 96 SER A O 1
ATOM 766 N N . ASP A 1 97 ? 8.777 33.876 21.972 1.00 52.03 97 ASP A N 1
ATOM 767 C CA . ASP A 1 97 ? 9.075 35.264 22.385 1.00 52.03 97 ASP A CA 1
ATOM 768 C C . ASP A 1 97 ? 7.853 35.930 23.056 1.00 52.03 97 ASP A C 1
ATOM 770 O O . ASP A 1 97 ? 6.759 35.972 22.442 1.00 52.03 97 ASP A O 1
#

Nearest PDB structures (foldseek):
  6hix-assembly1_Bc  TM=3.256E-01  e=1.201E+00  Trypanosoma brucei brucei

Secondary structure (DSSP, 8-state):
-HHHHHHHHHHHHHTTT-TT-----SBTTTBEE-TTS-EE--SS-S-SS-HHHHHHHHTS---TT--------------TT-----HHHHHHSTT--

Foldseek 3Di:
DVVLLVVLVVVCVVCVPPPDDDGDDCDVSQWDADPVRDIDHDPCPDPVDDVVVVVVVVPPPPPPPPDDDDDPPPPPPPPPPPPPPPVVVVVPPPPDD

Mean predicted aligned error: 17.37 Å

Sequence (97 aa):
MHIVRANYQSLIWKAALVPYATTPGPIGNGWTKDENENLTFHWTEGNILPPELLDILSAIPDDEDSQNSDDEDKGSDIDDDVEFDNYIDMIFDDDSD

Radius of gyration: 23.55 Å; Cα contacts (8 Å, |Δi|>4): 35; chains: 1; bounding box: 50×62×38 Å

Solvent-accessible surface area (backbone atoms only — not comparable to full-atom values): 6639 Å² total; per-residue (Å²): 103,65,68,47,29,52,53,44,53,52,51,53,60,76,36,67,87,43,97,80,60,90,69,81,70,58,66,83,33,43,30,43,67,50,99,82,68,45,84,42,67,76,90,63,78,69,78,82,55,62,68,72,56,52,54,55,62,68,66,53,73,86,67,92,71,80,75,82,83,79,92,73,84,71,74,72,80,72,74,91,75,72,77,76,73,59,68,71,60,70,68,68,64,79,78,79,130

pLDDT: mean 75.25, std 16.04, range [48.84, 95.75]

Organism: Dreissena polymorpha (NCBI:txid45954)